Protein AF-A0A100WHR2-F1 (afdb_monomer)

Radius of gyration: 14.64 Å; C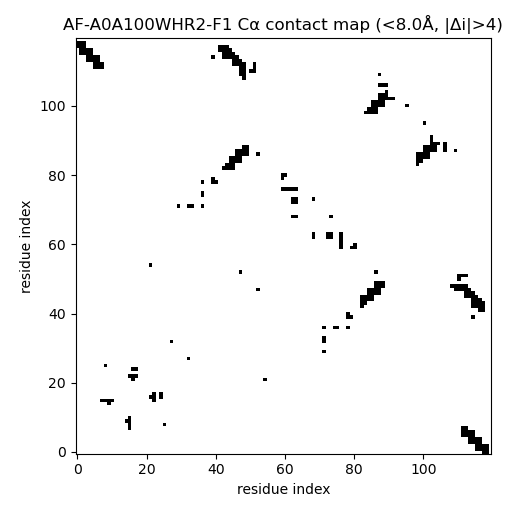α contacts (8 Å, |Δi|>4): 158; chains: 1; bounding box: 41×35×36 Å

Organism: Mycolicibacterium canariasense (NCBI:txid228230)

Mean predicted aligned error: 7.96 Å

Nearest PDB structures (foldseek):
  2o7p-assembly1_A  TM=3.297E-01  e=2.666E+00  Escherichia coli K-12
  3wgi-assembly1_A  TM=3.456E-01  e=7.530E+00  Thermoanaerobacter eth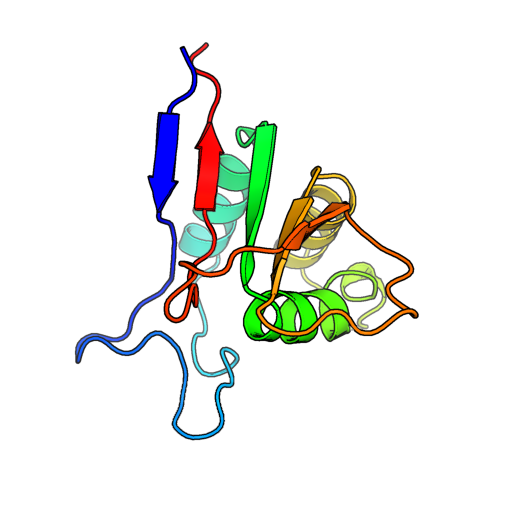anolicus JW 200
  6y2l-assembly1_LG  TM=1.886E-01  e=4.481E+00  Homo sapiens

Secondary structure (DSSP, 8-state):
--EEEEE----TTS-SS-TTS--TT----HHHHHHHHHHHHTEEEEEEEHHHHHHHHHHTTTGGGSTT--HHHHHHHHHHHHS-EEEEESS--TT--SSEEEE-TT-----SEEEEEPP-

Foldseek 3Di:
DWDKDWDADADPVGDRADPVRDNVPDDDDPVVLVVVLVVLLQFQEKEAEPSLCVNCVVDLCCLCVPPPRDPSSVSSSVSVVPHAYEYEYCDDDPDDPDHHYDYDPPPPDRHTMITTGDDD

Structure (mmCIF, N/CA/C/O backbone):
data_AF-A0A100WHR2-F1
#
_entry.id   AF-A0A100WHR2-F1
#
loop_
_atom_site.group_PDB
_atom_site.id
_atom_site.type_symbol
_atom_site.label_atom_id
_atom_site.label_alt_id
_atom_site.label_comp_id
_atom_site.label_asym_id
_atom_site.label_entity_id
_atom_site.label_seq_id
_atom_site.pdbx_PDB_ins_code
_atom_site.Cartn_x
_atom_site.Cartn_y
_atom_site.Cartn_z
_atom_site.occupancy
_atom_site.B_iso_or_equiv
_atom_site.auth_seq_id
_atom_site.auth_comp_id
_atom_site.auth_asym_id
_atom_site.auth_atom_id
_atom_site.pdbx_PDB_model_num
ATOM 1 N N . MET A 1 1 ? -22.976 7.185 -0.684 1.00 72.94 1 MET A N 1
ATOM 2 C CA . MET A 1 1 ? -22.583 6.341 0.470 1.00 72.94 1 MET A CA 1
ATOM 3 C C . MET A 1 1 ? -21.224 5.734 0.149 1.00 72.94 1 MET A C 1
ATOM 5 O O . MET A 1 1 ? -21.099 5.170 -0.929 1.00 72.94 1 MET A O 1
ATOM 9 N N . GLY A 1 2 ? -20.206 5.929 0.992 1.00 79.19 2 GLY A N 1
ATOM 10 C CA . GLY A 1 2 ? -18.851 5.413 0.728 1.00 79.19 2 GLY A CA 1
ATOM 11 C C . GLY A 1 2 ? -18.749 3.904 0.967 1.00 79.19 2 GLY A C 1
ATOM 12 O O . GLY A 1 2 ? -19.478 3.373 1.806 1.00 79.19 2 GLY A O 1
ATOM 13 N N . LYS A 1 3 ? -17.861 3.218 0.239 1.00 85.81 3 LYS A N 1
ATOM 14 C CA . LYS A 1 3 ? -17.575 1.787 0.431 1.00 85.81 3 LYS A CA 1
ATOM 15 C C . LYS A 1 3 ? -16.264 1.628 1.187 1.00 85.81 3 LYS A C 1
ATOM 17 O O . LYS A 1 3 ? -15.268 2.205 0.774 1.00 85.81 3 LYS A O 1
ATOM 22 N N . LEU A 1 4 ? -16.257 0.840 2.261 1.00 88.25 4 LEU A N 1
ATOM 23 C CA . LEU A 1 4 ? -15.021 0.439 2.933 1.00 88.25 4 LEU A CA 1
ATOM 24 C C . LEU A 1 4 ? -14.485 -0.829 2.264 1.00 88.25 4 LEU A C 1
ATOM 26 O O . LEU A 1 4 ? -15.133 -1.872 2.310 1.00 88.25 4 LEU A O 1
ATOM 30 N N . ILE A 1 5 ? -13.318 -0.721 1.640 1.00 88.94 5 ILE A N 1
ATOM 31 C CA . ILE A 1 5 ? -12.648 -1.800 0.920 1.00 88.94 5 ILE A CA 1
ATOM 32 C C . ILE A 1 5 ? -11.396 -2.205 1.692 1.00 88.94 5 ILE A C 1
ATOM 34 O O . ILE A 1 5 ? -10.627 -1.363 2.155 1.00 88.94 5 ILE A O 1
ATOM 38 N N . TYR A 1 6 ? -11.199 -3.512 1.814 1.00 86.12 6 TYR A N 1
ATOM 39 C CA . TYR A 1 6 ? -10.000 -4.110 2.380 1.00 86.12 6 TYR A CA 1
ATOM 40 C C . TYR A 1 6 ? -9.099 -4.539 1.229 1.00 86.12 6 TYR A C 1
ATOM 42 O O . TYR A 1 6 ? -9.542 -5.291 0.363 1.00 86.12 6 TYR A O 1
ATOM 50 N N . GLY A 1 7 ? -7.861 -4.051 1.220 1.00 85.00 7 GLY A N 1
ATOM 51 C CA . GLY A 1 7 ? -6.899 -4.344 0.166 1.00 85.00 7 GLY A CA 1
ATOM 52 C C . GLY A 1 7 ? -5.530 -4.686 0.738 1.00 85.00 7 GLY A C 1
ATOM 53 O O . GLY A 1 7 ? -5.000 -3.934 1.557 1.00 85.00 7 GLY A O 1
ATOM 54 N N . PHE A 1 8 ? -4.983 -5.834 0.342 1.00 85.25 8 PHE A N 1
ATOM 55 C CA . PHE A 1 8 ? -3.652 -6.293 0.734 1.00 85.25 8 PHE A CA 1
ATOM 56 C C . PHE A 1 8 ? -3.159 -7.385 -0.220 1.00 85.25 8 PHE A C 1
ATOM 58 O O . PHE A 1 8 ? -3.956 -8.168 -0.736 1.00 85.25 8 PHE A O 1
ATOM 65 N N . ASN A 1 9 ? -1.841 -7.448 -0.413 1.00 85.44 9 ASN A N 1
ATOM 66 C CA . ASN A 1 9 ? -1.189 -8.618 -0.992 1.00 85.44 9 ASN A CA 1
ATOM 67 C C . ASN A 1 9 ? -1.095 -9.712 0.080 1.00 85.44 9 ASN A C 1
ATOM 69 O O . ASN A 1 9 ? -0.906 -9.417 1.262 1.00 85.44 9 ASN A O 1
ATOM 73 N N . VAL A 1 10 ? -1.262 -10.966 -0.330 1.00 88.81 10 VAL A N 1
ATOM 74 C CA . VAL A 1 10 ? -1.263 -12.124 0.566 1.00 88.81 10 VAL A CA 1
ATOM 75 C C . VAL A 1 10 ? -0.532 -13.280 -0.103 1.00 88.81 10 VAL A C 1
ATOM 77 O O . VAL A 1 10 ? -0.668 -13.492 -1.308 1.00 88.81 10 VAL A O 1
ATOM 80 N N . SER A 1 11 ? 0.262 -14.011 0.670 1.00 88.75 11 SER A N 1
ATOM 81 C CA . SER A 1 11 ? 0.894 -15.243 0.215 1.00 88.75 11 SER A CA 1
ATOM 82 C C . SER A 1 11 ? -0.143 -16.362 0.048 1.00 88.75 11 SER A C 1
ATOM 84 O O . SER A 1 11 ? -1.256 -16.295 0.574 1.00 88.75 11 SER A O 1
ATOM 86 N N . VAL A 1 12 ? 0.220 -17.427 -0.671 1.00 92.06 12 VAL A N 1
ATOM 87 C CA . VAL A 1 12 ? -0.676 -18.576 -0.917 1.00 92.06 12 VAL A CA 1
ATOM 88 C C . VAL A 1 12 ? -1.086 -19.280 0.384 1.00 92.06 12 VAL A C 1
ATOM 90 O O . VAL A 1 12 ? -2.201 -19.782 0.495 1.00 92.06 12 VAL A O 1
ATOM 93 N N . ASP A 1 13 ? -0.207 -19.282 1.382 1.00 92.19 13 ASP A N 1
ATOM 94 C CA . ASP A 1 13 ? -0.430 -19.821 2.725 1.00 92.19 13 ASP A CA 1
ATOM 95 C C . ASP A 1 13 ? -1.065 -18.812 3.706 1.00 92.19 13 ASP A C 1
ATOM 97 O O . ASP A 1 13 ? -1.280 -19.139 4.873 1.00 92.19 13 ASP A O 1
ATOM 101 N N . GLY A 1 14 ? -1.449 -17.617 3.236 1.00 90.00 14 GLY A N 1
ATOM 102 C CA . GLY A 1 14 ? -2.329 -16.696 3.965 1.00 90.00 14 GLY A CA 1
ATOM 103 C C . GLY A 1 14 ? -1.636 -15.614 4.800 1.00 90.00 14 GLY A C 1
ATOM 104 O O . GLY A 1 14 ? -2.281 -14.999 5.653 1.00 90.00 14 GLY A O 1
ATOM 105 N N . TYR A 1 15 ? -0.350 -15.351 4.573 1.00 88.88 15 TYR A N 1
ATOM 106 C CA . TYR A 1 15 ? 0.423 -14.342 5.297 1.00 88.88 15 TYR A CA 1
ATOM 107 C C . TYR A 1 15 ? 0.497 -13.014 4.534 1.00 88.88 15 TYR A C 1
ATOM 109 O O . TYR A 1 15 ? 0.614 -12.968 3.314 1.00 88.88 15 TYR A O 1
ATOM 117 N N . ILE A 1 16 ? 0.431 -11.909 5.281 1.00 86.81 16 ILE A N 1
ATOM 118 C CA . ILE A 1 16 ? 0.511 -10.528 4.757 1.00 86.81 16 ILE A CA 1
ATOM 119 C C . ILE A 1 16 ? 1.809 -9.812 5.162 1.00 86.81 16 ILE A C 1
ATOM 121 O O . ILE A 1 16 ? 2.012 -8.650 4.827 1.00 86.81 16 ILE A O 1
ATOM 125 N N . ALA A 1 17 ? 2.652 -10.480 5.947 1.00 88.25 17 ALA A N 1
ATOM 126 C CA . ALA A 1 17 ? 3.946 -10.006 6.411 1.00 88.25 17 ALA A CA 1
ATOM 127 C C . ALA A 1 17 ? 4.806 -11.216 6.798 1.00 88.25 17 ALA A C 1
ATOM 129 O O . ALA A 1 17 ? 4.255 -12.256 7.174 1.00 88.25 17 ALA A O 1
ATOM 130 N N . ASP A 1 18 ? 6.126 -11.062 6.753 1.00 87.75 18 ASP A N 1
ATOM 131 C CA . ASP A 1 18 ? 7.052 -12.085 7.239 1.00 87.75 18 ASP A CA 1
ATOM 132 C C . ASP A 1 18 ? 7.055 -12.183 8.785 1.00 87.75 18 ASP A C 1
ATOM 134 O O . ASP A 1 18 ? 6.324 -11.479 9.497 1.00 87.75 18 ASP A O 1
ATOM 138 N N . ALA A 1 19 ? 7.894 -13.068 9.333 1.00 89.31 19 ALA A N 1
ATOM 139 C CA . ALA A 1 19 ? 8.011 -13.274 10.779 1.00 89.31 19 ALA A CA 1
ATOM 140 C C . ALA A 1 19 ? 8.539 -12.037 11.539 1.00 89.31 19 ALA A C 1
ATOM 142 O O . ALA A 1 19 ? 8.288 -11.894 12.739 1.00 89.31 19 ALA A O 1
ATOM 143 N N . GLN A 1 20 ? 9.249 -11.142 10.853 1.00 88.06 20 GLN A N 1
ATOM 144 C CA . GLN A 1 20 ? 9.795 -9.890 11.370 1.00 88.06 20 GLN A CA 1
ATOM 145 C C . GLN A 1 20 ? 8.818 -8.715 11.180 1.00 88.06 20 GLN A C 1
ATOM 147 O O . GLN A 1 20 ? 8.975 -7.667 11.808 1.00 88.06 20 GLN A O 1
ATOM 152 N N . GLY A 1 21 ? 7.749 -8.914 10.406 1.00 83.88 21 GLY A N 1
ATOM 153 C CA . GLY A 1 21 ? 6.735 -7.920 10.090 1.00 83.88 21 GLY A CA 1
ATOM 154 C C . GLY A 1 21 ? 7.010 -7.115 8.820 1.00 83.88 21 GLY A C 1
ATOM 155 O O . GLY A 1 21 ? 6.314 -6.120 8.619 1.00 83.88 21 GLY A O 1
ATOM 156 N N . ASN A 1 22 ? 7.973 -7.515 7.987 1.00 85.00 22 ASN A N 1
ATOM 157 C CA . ASN A 1 22 ? 8.272 -6.859 6.717 1.00 85.00 22 ASN A CA 1
ATOM 158 C C . ASN A 1 22 ? 7.294 -7.280 5.614 1.00 85.00 22 ASN A C 1
ATOM 160 O O . ASN A 1 22 ? 6.605 -8.302 5.697 1.00 85.00 22 ASN A O 1
ATOM 164 N N . ILE A 1 23 ? 7.243 -6.453 4.574 1.00 85.12 23 ILE A N 1
ATOM 165 C CA . ILE A 1 23 ? 6.361 -6.593 3.407 1.00 85.12 23 ILE A CA 1
ATOM 166 C C . ILE A 1 23 ? 7.137 -6.567 2.079 1.00 85.12 23 ILE A C 1
ATOM 168 O O . ILE A 1 23 ? 6.532 -6.568 1.016 1.00 85.12 23 ILE A O 1
ATOM 172 N N . ASP A 1 24 ? 8.468 -6.535 2.142 1.00 82.50 24 ASP A N 1
ATOM 173 C CA . ASP A 1 24 ? 9.395 -6.499 1.002 1.00 82.50 24 ASP A CA 1
ATOM 174 C C . ASP A 1 24 ? 9.583 -7.864 0.320 1.00 82.50 24 ASP A C 1
ATOM 176 O O . ASP A 1 24 ? 10.181 -7.953 -0.745 1.00 82.50 24 ASP A O 1
ATOM 180 N N . TRP A 1 25 ? 9.029 -8.928 0.898 1.00 80.81 25 TRP A N 1
ATOM 181 C CA . TRP A 1 25 ? 9.026 -10.273 0.322 1.00 80.81 25 TRP A CA 1
ATOM 182 C C . TRP A 1 25 ? 8.098 -10.415 -0.893 1.00 80.81 25 TRP A C 1
ATOM 184 O O . TRP A 1 25 ? 8.208 -11.395 -1.630 1.00 80.81 25 TRP A O 1
ATOM 194 N N . SER A 1 26 ? 7.154 -9.487 -1.091 1.00 75.56 26 SER A N 1
ATOM 195 C CA . SER A 1 26 ? 6.288 -9.494 -2.268 1.00 75.56 26 SER A CA 1
ATOM 196 C C . SER A 1 26 ? 6.914 -8.668 -3.387 1.00 75.56 26 SER A C 1
ATOM 198 O O . SER A 1 26 ? 7.095 -7.463 -3.224 1.00 75.56 26 SER A O 1
ATOM 200 N N . GLU A 1 27 ? 7.158 -9.296 -4.535 1.00 78.94 27 GLU A N 1
ATOM 201 C CA . GLU A 1 27 ? 7.587 -8.626 -5.765 1.00 78.94 27 GLU A CA 1
ATOM 202 C C . GLU A 1 27 ? 6.429 -8.670 -6.782 1.00 78.94 27 GLU A C 1
ATOM 204 O O . GLU A 1 27 ? 6.327 -9.598 -7.589 1.00 78.94 27 GLU A O 1
ATOM 209 N N . PRO A 1 28 ? 5.451 -7.750 -6.677 1.00 79.50 28 PRO A N 1
ATOM 210 C CA . PRO A 1 28 ? 4.312 -7.726 -7.587 1.00 79.50 28 PRO A CA 1
ATOM 211 C C . PRO A 1 28 ? 4.765 -7.369 -9.008 1.00 79.50 28 PRO A C 1
ATOM 213 O O . PRO A 1 28 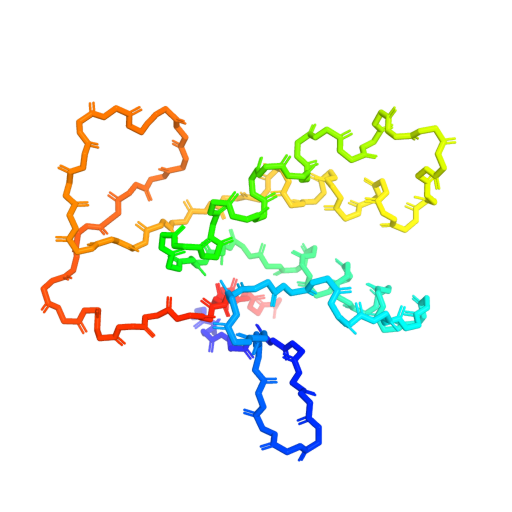? 5.604 -6.491 -9.207 1.00 79.50 28 PRO A O 1
ATOM 216 N N . SER A 1 29 ? 4.154 -8.021 -9.999 1.00 89.50 29 SER A N 1
ATOM 217 C CA . SER A 1 29 ? 4.351 -7.673 -11.406 1.00 89.50 29 SER A CA 1
ATOM 218 C C . SER A 1 29 ? 3.935 -6.226 -11.688 1.00 89.50 29 SER A C 1
ATOM 220 O O . SER A 1 29 ? 3.086 -5.663 -10.991 1.00 89.50 29 SER A O 1
ATOM 222 N N . ASP A 1 30 ? 4.473 -5.647 -12.761 1.00 93.19 30 ASP A N 1
ATOM 223 C CA . ASP A 1 30 ? 4.116 -4.297 -13.217 1.00 93.19 30 ASP A CA 1
ATOM 224 C C . ASP A 1 30 ? 2.602 -4.124 -13.419 1.00 93.19 30 ASP A C 1
ATOM 226 O O . ASP A 1 30 ? 2.036 -3.095 -13.056 1.00 93.19 30 ASP A O 1
ATOM 230 N N . GLU A 1 31 ? 1.923 -5.155 -13.934 1.00 93.75 31 GLU A N 1
ATOM 231 C CA . GLU A 1 31 ? 0.465 -5.166 -14.113 1.00 93.75 31 GLU A CA 1
ATOM 232 C C . GLU A 1 31 ? -0.277 -5.063 -12.772 1.00 93.75 31 GLU A C 1
ATOM 234 O O . GLU A 1 31 ? -1.208 -4.267 -12.625 1.00 93.75 31 GLU A O 1
ATOM 239 N N . LEU A 1 32 ? 0.155 -5.834 -11.769 1.00 90.12 32 LEU A N 1
ATOM 240 C CA . LEU A 1 32 ? -0.450 -5.798 -10.441 1.00 90.12 32 LEU A CA 1
ATOM 241 C C . LEU A 1 32 ? -0.174 -4.462 -9.737 1.00 90.12 32 LEU A C 1
ATOM 243 O O . LEU A 1 32 ? -1.059 -3.926 -9.067 1.00 90.12 32 LEU A O 1
ATOM 247 N N . HIS A 1 33 ? 1.024 -3.901 -9.906 1.00 90.75 33 HIS A N 1
ATOM 248 C CA . HIS A 1 33 ? 1.341 -2.557 -9.426 1.00 90.75 33 HIS A CA 1
ATOM 249 C C . HIS A 1 33 ? 0.433 -1.504 -10.066 1.00 90.75 33 HIS A C 1
ATOM 251 O O . HIS A 1 33 ? -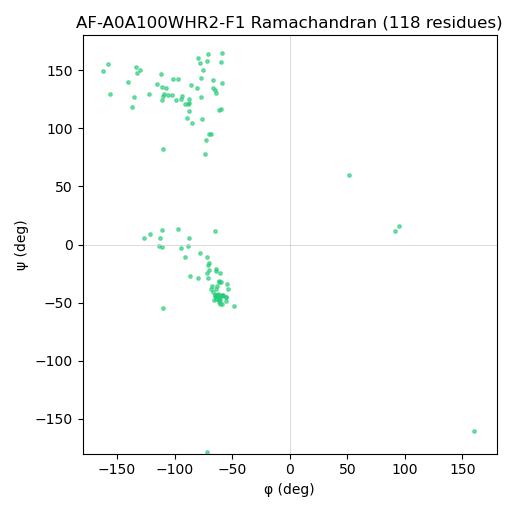0.156 -0.695 -9.352 1.00 90.75 33 HIS A O 1
ATOM 257 N N . GLN A 1 34 ? 0.262 -1.546 -11.389 1.00 94.19 34 GLN A N 1
ATOM 258 C CA . GLN A 1 34 ? -0.606 -0.614 -12.105 1.00 94.19 34 GLN A CA 1
ATOM 259 C C . GLN A 1 34 ? -2.052 -0.686 -11.593 1.00 94.19 34 GLN A C 1
ATOM 261 O O . GLN A 1 34 ? -2.651 0.350 -11.305 1.00 94.19 34 GLN A O 1
ATOM 266 N N . TYR A 1 35 ? -2.582 -1.895 -11.375 1.00 92.38 35 TYR A N 1
ATOM 267 C CA . TYR A 1 35 ? -3.900 -2.080 -10.762 1.00 92.38 35 TYR A CA 1
ATOM 268 C C . TYR A 1 35 ? -4.011 -1.381 -9.396 1.00 92.38 35 TYR A C 1
ATOM 270 O O . TYR A 1 35 ? -4.998 -0.690 -9.127 1.00 92.38 35 TYR A O 1
ATOM 278 N N . TRP A 1 36 ? -3.001 -1.522 -8.532 1.00 91.69 36 TRP A N 1
ATOM 279 C CA . TRP A 1 36 ? -2.989 -0.858 -7.226 1.00 91.69 36 TRP A CA 1
ATOM 280 C C . TRP A 1 36 ? -2.868 0.664 -7.330 1.00 91.69 36 TRP A C 1
ATOM 282 O O . TRP A 1 36 ? -3.510 1.361 -6.541 1.00 91.69 36 TRP A O 1
ATOM 292 N N . ASN A 1 37 ? -2.110 1.191 -8.295 1.00 94.00 37 ASN A N 1
ATOM 293 C CA . ASN A 1 37 ? -2.035 2.631 -8.554 1.00 94.00 37 ASN A CA 1
ATOM 294 C C . ASN A 1 37 ? -3.407 3.184 -8.953 1.00 94.00 37 ASN A C 1
ATOM 296 O O . ASN A 1 37 ? -3.859 4.182 -8.388 1.00 94.00 37 ASN A O 1
ATOM 300 N N . ASP A 1 38 ? -4.095 2.513 -9.876 1.00 94.62 38 ASP A N 1
ATOM 301 C CA . ASP A 1 38 ? -5.423 2.919 -10.340 1.00 94.62 38 ASP A CA 1
ATOM 302 C C . ASP A 1 38 ? -6.455 2.839 -9.210 1.00 94.62 38 ASP A C 1
ATOM 304 O O . ASP A 1 38 ? -7.204 3.790 -8.970 1.00 94.62 38 ASP A O 1
ATOM 308 N N . PHE A 1 39 ? -6.422 1.759 -8.426 1.00 92.75 39 PHE A N 1
ATOM 309 C CA . PHE A 1 39 ? -7.257 1.606 -7.238 1.00 92.75 39 PHE A CA 1
ATOM 310 C C . PHE A 1 39 ? -6.999 2.709 -6.195 1.00 92.75 39 PHE A C 1
ATOM 312 O O . PHE A 1 39 ? -7.933 3.294 -5.633 1.00 92.75 39 PHE A O 1
ATOM 319 N N . ALA A 1 40 ? -5.729 3.024 -5.930 1.00 91.88 40 ALA A N 1
ATOM 320 C CA . ALA A 1 40 ? -5.349 4.079 -5.001 1.00 91.88 40 ALA A CA 1
ATOM 321 C C . ALA A 1 40 ? -5.827 5.451 -5.499 1.00 91.88 40 ALA A C 1
ATOM 323 O O . ALA A 1 40 ? -6.330 6.248 -4.712 1.00 91.88 40 ALA A O 1
ATOM 324 N N . ARG A 1 41 ? -5.764 5.719 -6.805 1.00 92.12 41 ARG A N 1
ATOM 325 C CA . ARG A 1 41 ? -6.217 6.987 -7.396 1.00 92.12 41 ARG A CA 1
ATOM 326 C C . ARG A 1 41 ? -7.714 7.247 -7.187 1.00 92.12 41 ARG A C 1
ATOM 328 O O . ARG A 1 41 ? -8.119 8.398 -7.045 1.00 92.12 41 ARG A O 1
ATOM 335 N N . GLU A 1 42 ? -8.528 6.196 -7.124 1.00 91.12 42 GLU A N 1
ATOM 336 C CA . GLU A 1 42 ? -9.972 6.285 -6.853 1.00 91.12 42 GLU A CA 1
ATOM 337 C C . GLU A 1 42 ? -10.324 6.247 -5.351 1.00 91.12 42 GLU A C 1
ATOM 339 O O . GLU A 1 42 ? -11.493 6.358 -4.959 1.00 91.12 42 GLU A O 1
ATOM 344 N N . THR A 1 43 ? -9.319 6.121 -4.481 1.00 89.62 43 THR A N 1
ATOM 345 C CA . THR A 1 43 ? -9.500 6.056 -3.030 1.00 89.62 43 THR A CA 1
ATOM 346 C C . THR A 1 43 ? -9.513 7.453 -2.413 1.00 89.62 43 THR A C 1
ATOM 348 O O . THR A 1 43 ? -8.545 8.206 -2.488 1.00 89.62 43 THR A O 1
ATOM 351 N N . ALA A 1 44 ? -10.604 7.791 -1.723 1.00 89.75 44 ALA A N 1
ATOM 352 C CA . ALA A 1 44 ? -10.768 9.102 -1.094 1.00 89.75 44 ALA A CA 1
ATOM 353 C C . ALA A 1 44 ? -10.022 9.225 0.247 1.00 89.75 44 ALA A C 1
ATOM 355 O O . ALA A 1 44 ? -9.651 10.324 0.664 1.00 89.75 44 ALA A O 1
ATOM 356 N N . LEU A 1 45 ? -9.846 8.107 0.957 1.00 89.88 45 LEU A N 1
ATOM 357 C CA . LEU A 1 45 ? -9.235 8.063 2.283 1.00 89.88 45 LEU A CA 1
ATOM 358 C C . LEU A 1 45 ? -8.664 6.672 2.560 1.00 89.88 45 LEU A C 1
ATOM 360 O O . LEU A 1 45 ? -9.388 5.682 2.451 1.00 89.88 45 LEU A O 1
ATOM 364 N N . SER A 1 46 ? -7.401 6.615 2.985 1.00 89.69 46 SER A N 1
ATOM 365 C CA . SER A 1 46 ? -6.774 5.378 3.459 1.00 89.69 46 SER A CA 1
ATOM 366 C C . SER A 1 46 ? -6.711 5.306 4.983 1.00 89.69 46 SER A C 1
ATOM 368 O O . SER A 1 46 ? -6.411 6.287 5.661 1.00 89.69 46 SER A O 1
ATOM 370 N N . PHE A 1 47 ? -6.918 4.119 5.535 1.00 89.31 47 PHE A N 1
ATOM 371 C CA . PHE A 1 47 ? -6.718 3.820 6.942 1.00 89.31 47 PHE A CA 1
ATOM 372 C C . PHE A 1 47 ? -5.604 2.804 7.104 1.00 89.31 47 PHE A C 1
ATOM 374 O O . PHE A 1 47 ? -5.559 1.801 6.394 1.00 89.31 47 PHE A O 1
ATOM 381 N N . TYR A 1 48 ? -4.758 3.041 8.095 1.00 87.06 48 TYR A N 1
ATOM 382 C CA . TYR A 1 48 ? -3.642 2.172 8.427 1.00 87.06 48 TYR A CA 1
ATOM 383 C C . TYR A 1 48 ? -3.649 1.855 9.917 1.00 87.06 48 TYR A C 1
ATOM 385 O O . TYR A 1 48 ? -4.043 2.680 10.744 1.00 87.06 48 TYR A O 1
ATOM 393 N N . GLY A 1 49 ? -3.150 0.679 10.287 1.00 86.44 49 GLY A N 1
ATOM 394 C CA . GLY A 1 49 ? -2.604 0.503 11.629 1.00 86.44 49 GLY A CA 1
ATOM 395 C C . GLY A 1 49 ? -1.213 1.114 11.739 1.00 86.44 49 GLY A C 1
ATOM 396 O O . GLY A 1 49 ? -0.500 1.219 10.742 1.00 86.44 49 GLY A O 1
ATOM 397 N N . ARG A 1 50 ? -0.802 1.461 12.964 1.00 87.38 50 ARG A N 1
ATOM 398 C CA . ARG A 1 50 ? 0.491 2.113 13.233 1.00 87.38 50 ARG A CA 1
ATOM 399 C C . ARG A 1 50 ? 1.688 1.432 12.559 1.00 87.38 50 ARG A C 1
ATOM 401 O O . ARG A 1 50 ? 2.402 2.090 11.822 1.00 87.38 50 ARG A O 1
ATOM 408 N N . ARG A 1 51 ? 1.871 0.121 12.757 1.00 85.88 51 ARG A N 1
ATOM 409 C CA . ARG A 1 51 ? 3.048 -0.604 12.237 1.00 85.88 51 ARG A CA 1
ATOM 410 C C . ARG A 1 51 ? 3.151 -0.568 10.712 1.00 85.88 51 ARG A C 1
ATOM 412 O O . ARG A 1 51 ? 4.224 -0.323 10.184 1.00 85.88 51 ARG A O 1
ATOM 419 N N . LEU A 1 52 ? 2.035 -0.795 10.017 1.00 87.00 52 LEU A N 1
ATOM 420 C CA . LEU A 1 52 ? 2.011 -0.749 8.555 1.00 87.00 52 LEU A CA 1
ATOM 421 C C . LEU A 1 52 ? 2.260 0.675 8.051 1.00 87.00 52 LEU A C 1
ATOM 423 O O . LEU A 1 52 ? 3.000 0.865 7.094 1.00 87.00 52 LEU A O 1
ATOM 427 N N . TYR A 1 53 ? 1.671 1.673 8.717 1.00 89.62 53 TYR A N 1
ATOM 428 C CA . TYR A 1 53 ? 1.932 3.068 8.388 1.00 89.62 53 TYR A CA 1
ATOM 429 C C . TYR A 1 53 ? 3.421 3.409 8.506 1.00 89.62 53 TYR A C 1
ATOM 431 O O . TYR A 1 53 ? 3.949 4.051 7.608 1.00 89.62 53 TYR A O 1
ATOM 439 N N . ASP A 1 54 ? 4.095 2.945 9.561 1.00 88.88 54 ASP A N 1
ATOM 440 C CA . ASP A 1 54 ? 5.520 3.211 9.788 1.00 88.88 54 ASP A CA 1
ATOM 441 C C . ASP A 1 54 ? 6.382 2.676 8.652 1.00 88.88 54 ASP A C 1
ATOM 443 O O . ASP A 1 54 ? 7.132 3.446 8.054 1.00 88.88 54 ASP A O 1
ATOM 447 N N . LEU A 1 55 ? 6.188 1.403 8.297 1.00 88.50 55 LEU A N 1
ATOM 448 C CA . LEU A 1 55 ? 6.877 0.754 7.179 1.00 88.50 55 LEU A CA 1
ATOM 449 C C . LEU A 1 55 ? 6.671 1.518 5.866 1.00 88.50 55 LEU A C 1
ATOM 451 O O . LEU A 1 55 ? 7.631 1.852 5.181 1.00 88.50 55 LEU A O 1
ATOM 455 N N . MET A 1 56 ? 5.422 1.862 5.548 1.00 89.88 56 MET A N 1
ATOM 456 C CA . MET A 1 56 ? 5.087 2.602 4.329 1.00 89.88 56 MET A CA 1
ATOM 457 C C . MET A 1 56 ? 5.692 4.016 4.338 1.00 89.88 56 MET A C 1
ATOM 459 O O . MET A 1 56 ? 6.248 4.470 3.341 1.00 89.88 56 MET A O 1
ATOM 463 N N . SER A 1 57 ? 5.608 4.719 5.470 1.00 90.88 57 SER A N 1
ATOM 464 C CA . SER A 1 57 ? 6.101 6.092 5.623 1.00 90.88 57 SER A CA 1
ATOM 465 C C . SER A 1 57 ? 7.623 6.206 5.616 1.00 90.88 57 SER A C 1
ATOM 467 O O . SER A 1 57 ? 8.135 7.276 5.307 1.00 90.88 57 SER A O 1
ATOM 469 N N . ALA A 1 58 ? 8.337 5.123 5.926 1.00 90.38 58 ALA A N 1
ATOM 470 C CA . ALA A 1 58 ? 9.791 5.083 5.851 1.00 90.38 58 ALA A CA 1
ATOM 471 C C . ALA A 1 58 ? 10.308 5.067 4.402 1.00 90.38 58 ALA A C 1
ATOM 473 O O . ALA A 1 58 ? 11.436 5.485 4.168 1.00 90.38 58 ALA A O 1
ATOM 474 N N . TYR A 1 59 ? 9.495 4.605 3.444 1.00 89.94 59 TYR A N 1
ATOM 475 C CA . TYR A 1 59 ? 9.905 4.427 2.049 1.00 89.94 59 TYR A CA 1
ATOM 476 C C . TYR A 1 59 ? 9.242 5.424 1.086 1.00 89.94 59 TYR A C 1
ATOM 478 O O . TYR A 1 59 ? 9.927 6.149 0.366 1.00 89.94 59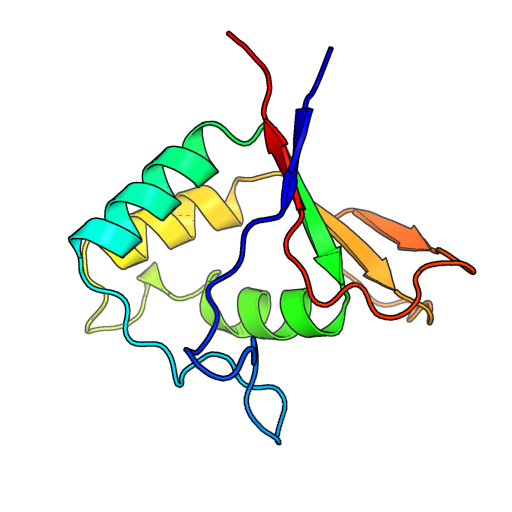 TYR A O 1
ATOM 486 N N . TRP A 1 60 ? 7.907 5.502 1.074 1.00 92.75 60 TRP A N 1
ATO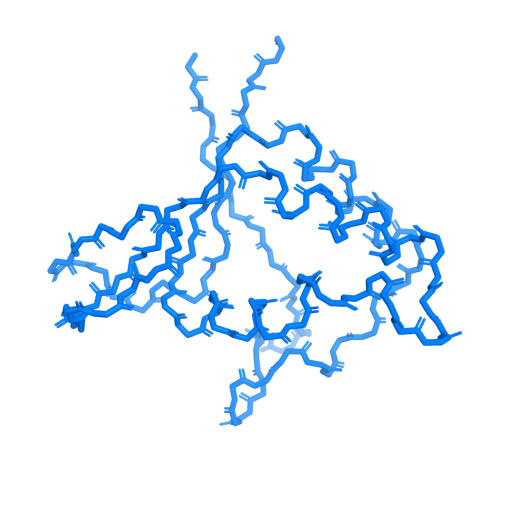M 487 C CA . TRP A 1 60 ? 7.166 6.199 0.012 1.00 92.75 60 TRP A CA 1
ATOM 488 C C . TRP A 1 60 ? 7.418 7.707 -0.113 1.00 92.75 60 TRP A C 1
ATOM 490 O O . TRP A 1 60 ? 7.458 8.183 -1.247 1.00 92.75 60 TRP A O 1
A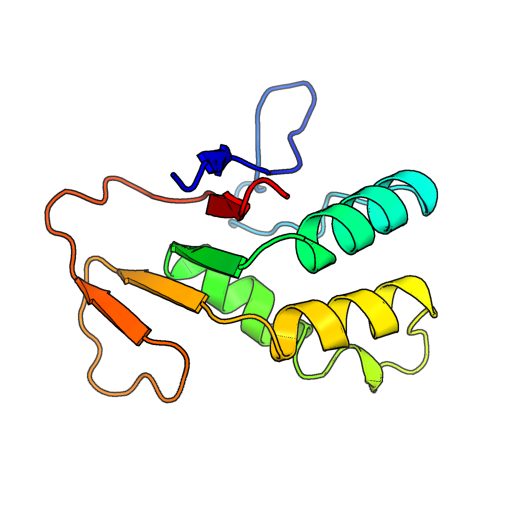TOM 500 N N . PRO A 1 61 ? 7.638 8.479 0.971 1.00 92.81 61 PRO A N 1
ATOM 501 C CA . PRO A 1 61 ? 7.992 9.895 0.852 1.00 92.81 61 PRO A CA 1
ATOM 502 C C . PRO A 1 61 ? 9.291 10.155 0.087 1.00 92.81 61 PRO A C 1
ATOM 504 O O . PRO A 1 61 ? 9.456 11.240 -0.468 1.00 92.81 61 PRO A O 1
ATOM 507 N N . THR A 1 62 ? 10.197 9.175 0.058 1.00 93.44 62 THR A N 1
ATOM 508 C CA . THR A 1 62 ? 11.506 9.295 -0.592 1.00 93.44 62 THR A CA 1
ATOM 509 C C . THR A 1 62 ? 11.682 8.400 -1.814 1.00 93.44 62 THR A C 1
ATOM 511 O O . THR A 1 62 ? 12.718 8.447 -2.472 1.00 93.44 62 THR A O 1
ATOM 514 N N . ALA A 1 63 ? 10.675 7.590 -2.149 1.00 91.00 63 ALA A N 1
ATOM 515 C CA . ALA A 1 63 ? 10.761 6.595 -3.215 1.00 91.00 63 ALA A CA 1
ATOM 516 C C . ALA A 1 63 ? 11.061 7.213 -4.591 1.00 91.00 63 ALA A C 1
ATOM 518 O O . ALA A 1 63 ? 11.770 6.612 -5.388 1.00 91.00 63 ALA A O 1
ATOM 519 N N . GLU A 1 64 ? 10.596 8.437 -4.862 1.00 90.75 64 GLU A N 1
ATOM 520 C CA . GLU A 1 64 ? 10.889 9.131 -6.125 1.00 90.75 64 GLU A CA 1
ATOM 521 C C . GLU A 1 64 ? 12.352 9.584 -6.274 1.00 90.75 64 GLU A C 1
ATOM 523 O O . GLU A 1 64 ? 12.769 9.923 -7.378 1.00 90.75 64 GLU A O 1
ATOM 528 N N . GLN A 1 65 ? 13.122 9.616 -5.181 1.00 92.19 65 GLN A N 1
ATOM 529 C CA . GLN A 1 65 ? 14.541 9.984 -5.204 1.00 92.19 65 GLN A CA 1
ATOM 530 C C . GLN A 1 65 ? 15.462 8.762 -5.305 1.00 92.19 65 GLN A C 1
ATOM 532 O O . GLN A 1 65 ? 16.681 8.928 -5.386 1.00 92.19 65 GLN A O 1
ATOM 537 N N . ALA A 1 66 ? 14.911 7.543 -5.290 1.00 90.00 66 ALA A N 1
ATOM 538 C CA . ALA A 1 66 ? 15.707 6.340 -5.471 1.00 90.00 66 ALA A CA 1
ATOM 539 C C . ALA A 1 66 ? 16.283 6.297 -6.904 1.00 90.00 66 ALA A C 1
ATOM 541 O O . ALA A 1 66 ? 15.564 6.582 -7.866 1.00 90.00 66 ALA A O 1
ATOM 542 N N . PRO A 1 67 ? 17.578 5.966 -7.069 1.00 88.25 67 PRO A N 1
ATOM 543 C CA . PRO A 1 67 ? 18.261 6.023 -8.366 1.00 88.25 67 PRO A CA 1
ATOM 544 C C . PRO A 1 67 ? 17.688 5.049 -9.409 1.00 88.25 67 PRO A C 1
ATOM 546 O O . PRO A 1 67 ? 17.881 5.243 -10.605 1.00 88.25 67 PRO A O 1
ATOM 549 N N . ASP A 1 68 ? 16.987 4.018 -8.954 1.00 90.12 68 ASP A N 1
ATOM 550 C CA . ASP A 1 68 ? 16.369 2.940 -9.720 1.00 90.12 68 ASP A CA 1
ATOM 551 C C . ASP A 1 68 ? 14.829 3.002 -9.711 1.00 90.12 68 ASP A C 1
ATOM 553 O O . ASP A 1 68 ? 14.165 2.055 -10.134 1.00 90.12 68 ASP A O 1
ATOM 557 N N . ALA A 1 69 ? 14.239 4.116 -9.260 1.00 90.38 69 ALA A N 1
ATOM 558 C CA . ALA A 1 69 ? 12.791 4.270 -9.188 1.00 90.38 69 ALA A CA 1
ATOM 559 C C . ALA A 1 69 ? 12.138 4.166 -10.576 1.00 90.38 69 ALA A C 1
ATOM 561 O O . ALA A 1 69 ? 12.323 5.019 -11.450 1.00 90.38 69 ALA A O 1
ATOM 562 N N . THR A 1 70 ? 11.316 3.135 -10.772 1.00 93.69 70 THR A N 1
ATOM 563 C CA . THR A 1 70 ? 10.537 2.978 -12.003 1.00 93.69 70 THR A CA 1
ATOM 564 C C . THR A 1 70 ? 9.398 4.007 -12.062 1.00 93.69 70 THR A C 1
ATOM 566 O O . THR A 1 70 ? 8.935 4.487 -11.021 1.00 93.69 70 THR A O 1
ATOM 569 N N . PRO A 1 71 ? 8.865 4.332 -13.256 1.00 94.88 71 PRO A N 1
ATOM 570 C CA . PRO A 1 71 ? 7.714 5.229 -13.373 1.00 94.88 71 PRO A CA 1
ATOM 571 C C . PRO A 1 71 ? 6.497 4.789 -12.542 1.00 94.88 71 PRO A C 1
ATOM 573 O O . PRO A 1 71 ? 5.794 5.643 -12.004 1.00 94.88 71 PRO A O 1
ATOM 576 N N . LEU A 1 72 ? 6.280 3.475 -12.391 1.00 93.25 72 LEU A N 1
ATOM 577 C CA . LEU A 1 72 ? 5.207 2.907 -11.565 1.00 93.25 72 LEU A CA 1
ATOM 578 C C . LEU A 1 72 ? 5.392 3.228 -10.076 1.00 93.25 72 LEU A C 1
ATOM 580 O O . LEU A 1 72 ? 4.438 3.648 -9.417 1.00 93.25 72 LEU A O 1
ATOM 584 N N . ILE A 1 73 ? 6.620 3.084 -9.568 1.00 93.50 73 ILE A N 1
ATOM 585 C CA . ILE A 1 73 ? 6.979 3.408 -8.180 1.00 93.50 73 ILE A CA 1
ATOM 586 C C . ILE A 1 73 ? 6.818 4.905 -7.916 1.00 93.50 73 ILE A C 1
ATOM 588 O O . ILE A 1 73 ? 6.223 5.294 -6.910 1.00 93.50 73 ILE A O 1
ATOM 592 N N . VAL A 1 74 ? 7.285 5.751 -8.837 1.00 95.69 74 VAL A N 1
ATOM 593 C CA . VAL A 1 74 ? 7.153 7.212 -8.725 1.00 95.69 74 VAL A CA 1
ATOM 594 C C . VAL A 1 7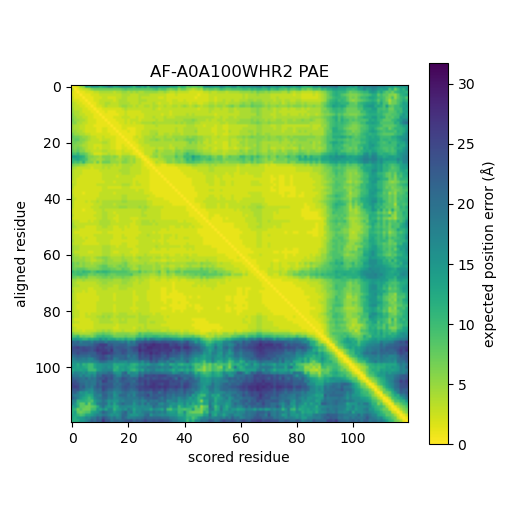4 ? 5.681 7.640 -8.721 1.00 95.69 74 VAL A C 1
ATOM 596 O O . VAL A 1 74 ? 5.291 8.497 -7.925 1.00 95.69 74 VAL A O 1
ATOM 599 N N . ASP A 1 75 ? 4.846 7.056 -9.584 1.00 95.38 75 ASP A N 1
ATOM 600 C CA . ASP A 1 75 ? 3.411 7.361 -9.627 1.00 95.38 75 ASP A CA 1
ATOM 601 C C . ASP A 1 75 ? 2.716 6.957 -8.320 1.00 95.38 75 ASP A C 1
ATOM 603 O O . ASP A 1 75 ? 2.021 7.781 -7.715 1.00 95.38 75 ASP A O 1
ATOM 607 N N . PHE A 1 76 ? 2.982 5.749 -7.807 1.00 93.50 76 PHE A N 1
ATOM 608 C CA . PHE A 1 76 ? 2.419 5.326 -6.526 1.00 93.50 76 PHE A CA 1
ATOM 609 C C . PHE A 1 76 ? 2.879 6.219 -5.374 1.00 93.50 76 PHE A C 1
ATOM 611 O O . PHE A 1 76 ? 2.052 6.623 -4.560 1.00 93.50 76 PHE A O 1
ATOM 618 N N . ALA A 1 77 ? 4.164 6.582 -5.314 1.00 94.81 77 ALA A N 1
ATOM 619 C CA . ALA A 1 77 ? 4.701 7.464 -4.280 1.00 94.81 77 ALA A CA 1
ATOM 620 C C . ALA A 1 77 ? 3.935 8.795 -4.221 1.00 94.81 77 ALA A C 1
ATOM 622 O O . ALA A 1 77 ? 3.522 9.240 -3.147 1.00 94.81 77 ALA A O 1
ATOM 623 N N . ARG A 1 78 ? 3.660 9.397 -5.383 1.00 95.00 78 ARG A N 1
ATOM 624 C CA . ARG A 1 78 ? 2.897 10.649 -5.490 1.00 95.00 78 ARG A CA 1
ATOM 625 C C . ARG A 1 78 ? 1.449 10.481 -5.045 1.00 95.00 78 ARG A C 1
ATOM 627 O O . ARG A 1 78 ? 0.971 11.284 -4.240 1.00 95.00 78 ARG A O 1
ATOM 634 N N . ILE A 1 79 ? 0.765 9.439 -5.529 1.00 94.69 79 ILE A N 1
ATOM 635 C CA . ILE A 1 79 ? -0.618 9.126 -5.135 1.00 94.69 79 ILE A CA 1
ATOM 636 C C . ILE A 1 79 ? -0.685 8.910 -3.624 1.00 94.69 79 ILE A C 1
ATOM 638 O O . ILE A 1 79 ? -1.489 9.538 -2.932 1.00 94.69 79 ILE A O 1
ATOM 642 N N . TRP A 1 80 ? 0.189 8.050 -3.100 1.00 93.94 80 TRP A N 1
ATOM 643 C CA . TRP A 1 80 ? 0.221 7.686 -1.697 1.00 93.94 80 TRP A CA 1
ATOM 644 C C . TRP A 1 80 ? 0.499 8.906 -0.830 1.00 93.94 80 TRP A C 1
ATOM 646 O O . TRP A 1 80 ? -0.266 9.149 0.097 1.00 93.94 80 TRP A O 1
ATOM 656 N N . CYS A 1 81 ? 1.516 9.719 -1.130 1.00 92.56 81 CYS A N 1
ATOM 657 C CA . CYS A 1 81 ? 1.839 10.927 -0.367 1.00 92.56 81 CYS A CA 1
ATOM 658 C C . CYS A 1 81 ? 0.677 11.931 -0.337 1.00 92.56 81 CYS A C 1
ATOM 660 O O . CYS A 1 81 ? 0.333 12.408 0.746 1.00 92.56 81 CYS A O 1
ATOM 662 N N . ALA A 1 82 ? 0.024 12.185 -1.476 1.00 92.06 82 ALA A N 1
ATOM 663 C CA . ALA A 1 82 ? -1.097 13.121 -1.580 1.00 92.06 82 ALA A CA 1
ATOM 664 C C . ALA A 1 82 ? -2.387 12.621 -0.902 1.00 92.06 82 ALA A C 1
ATOM 666 O O . ALA A 1 82 ? -3.199 13.424 -0.437 1.00 92.06 82 ALA A O 1
ATOM 667 N N . MET A 1 83 ? -2.591 11.302 -0.829 1.00 91.31 83 MET A N 1
ATOM 668 C CA . MET A 1 83 ? -3.822 10.720 -0.301 1.00 91.31 83 MET A CA 1
ATOM 669 C C . MET A 1 83 ? -4.016 11.038 1.192 1.00 91.31 83 MET A C 1
ATOM 671 O O . MET A 1 83 ? -3.096 10.814 1.991 1.00 91.31 83 MET A O 1
ATOM 675 N N . PRO A 1 84 ? -5.214 11.483 1.621 1.00 91.06 84 PRO A N 1
ATOM 676 C CA . PRO A 1 84 ? -5.554 11.589 3.034 1.00 91.06 84 PRO A CA 1
ATOM 677 C C . PRO A 1 84 ? -5.439 10.234 3.737 1.00 91.06 84 PRO A C 1
ATOM 679 O O . PRO A 1 84 ? -5.853 9.203 3.201 1.00 91.06 84 PRO A O 1
ATOM 682 N N . LYS A 1 85 ? -4.901 10.231 4.962 1.00 89.94 85 LYS A N 1
ATOM 683 C CA . LYS A 1 85 ? -4.724 9.004 5.751 1.00 89.94 85 LYS A CA 1
ATOM 684 C C . LYS A 1 85 ? -5.224 9.187 7.179 1.00 89.94 85 LYS A C 1
ATOM 686 O O . LYS A 1 85 ? -5.116 10.277 7.746 1.00 89.94 85 LYS A O 1
ATOM 691 N N . VAL A 1 86 ? -5.731 8.107 7.763 1.00 89.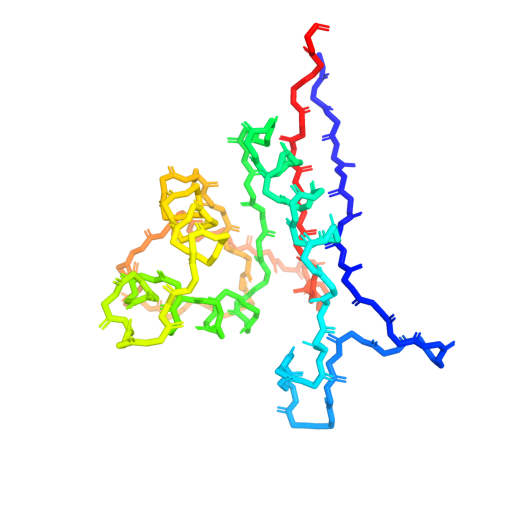44 86 VAL A N 1
ATOM 692 C CA . VAL A 1 86 ? -6.029 7.986 9.194 1.00 89.44 86 VAL A CA 1
ATOM 693 C C . VAL A 1 86 ? -5.253 6.802 9.753 1.00 89.44 86 VAL A C 1
ATOM 695 O O . VAL A 1 86 ? -5.310 5.701 9.210 1.00 89.44 86 VAL A O 1
ATOM 698 N N . VAL A 1 87 ? -4.530 7.018 10.848 1.00 87.06 87 VAL A N 1
ATOM 699 C CA . VAL A 1 87 ? -3.724 5.967 11.480 1.00 87.06 87 VAL A CA 1
ATOM 700 C C . VAL A 1 87 ? -4.345 5.584 12.813 1.00 87.06 87 VAL A C 1
ATOM 702 O O . VAL A 1 87 ? -4.527 6.432 13.687 1.00 87.06 87 VAL A O 1
ATOM 705 N N . PHE A 1 88 ? -4.648 4.300 12.980 1.00 85.19 88 PHE A N 1
ATOM 706 C CA . PHE A 1 88 ? -5.121 3.743 14.238 1.00 85.19 88 PHE A CA 1
ATOM 707 C C . PHE A 1 88 ? -3.956 3.190 15.056 1.00 85.19 88 PHE A C 1
ATOM 709 O O . PHE A 1 88 ? -3.173 2.357 14.589 1.00 85.19 88 PHE A O 1
ATOM 716 N N . SER A 1 89 ? -3.873 3.625 16.311 1.00 80.00 89 SER A N 1
ATOM 717 C CA . SER A 1 89 ? -2.902 3.126 17.286 1.00 80.00 89 SER A CA 1
ATOM 718 C C . SER A 1 89 ? -3.575 2.828 18.623 1.00 80.00 89 SER A C 1
ATOM 720 O O . SER A 1 89 ? -4.600 3.419 18.975 1.00 80.00 89 SER A O 1
ATOM 722 N N . ARG A 1 90 ? -2.981 1.890 19.369 1.00 73.81 90 ARG A N 1
ATOM 723 C CA . ARG A 1 90 ? -3.353 1.580 20.757 1.00 73.81 90 ARG A CA 1
ATOM 724 C C . ARG A 1 90 ? -2.626 2.472 21.767 1.00 73.81 90 ARG A C 1
ATOM 726 O O . ARG A 1 90 ? -3.169 2.704 22.840 1.00 73.81 90 ARG A O 1
ATOM 733 N N . SER A 1 91 ? -1.440 2.974 21.425 1.00 68.81 91 SER A N 1
ATOM 734 C CA . SER A 1 91 ? -0.686 3.949 22.215 1.00 68.81 91 SER A CA 1
ATOM 735 C C . SER A 1 91 ? -0.729 5.321 21.543 1.00 68.81 91 SER A C 1
ATOM 737 O O . SER A 1 91 ? -0.560 5.443 20.325 1.00 68.81 91 SER A O 1
ATOM 739 N N . LEU A 1 92 ? -0.977 6.355 22.344 1.00 58.31 92 LEU A N 1
ATOM 740 C CA . LEU A 1 92 ? -0.707 7.736 21.971 1.00 58.31 92 LEU A CA 1
ATOM 741 C C . LEU A 1 92 ? 0.749 8.029 22.300 1.00 58.31 92 LEU A C 1
ATOM 743 O O . LEU A 1 92 ? 1.074 8.233 23.466 1.00 58.31 92 LEU A O 1
ATOM 747 N N . GLU A 1 93 ? 1.611 8.088 21.298 1.00 56.66 93 GLU A N 1
ATOM 748 C CA . GLU A 1 93 ? 2.866 8.809 21.476 1.00 56.66 93 GLU A CA 1
ATOM 749 C C . GLU A 1 93 ? 2.685 10.234 20.962 1.00 56.66 93 GLU A C 1
ATOM 751 O O . GLU A 1 93 ? 2.237 10.461 19.837 1.00 56.66 93 GLU A O 1
ATOM 756 N N . SER A 1 94 ? 2.992 11.194 21.835 1.00 46.12 94 SER A N 1
ATOM 757 C CA . SER A 1 94 ? 2.728 12.636 21.718 1.00 46.12 94 SER A CA 1
ATOM 758 C C . SER A 1 94 ? 3.484 13.348 20.575 1.00 46.12 94 SER A C 1
ATOM 760 O O . SER A 1 94 ? 3.516 14.575 20.541 1.00 46.12 94 SER A O 1
ATOM 762 N N . GLY A 1 95 ? 4.111 12.619 19.649 1.00 48.62 95 GLY A N 1
ATOM 763 C CA . GLY A 1 95 ? 5.061 13.165 18.671 1.00 48.62 95 GLY A CA 1
ATOM 764 C C . GLY A 1 95 ? 4.708 12.946 17.200 1.00 48.62 95 GLY A C 1
ATOM 765 O O . GLY A 1 95 ? 5.550 13.195 16.344 1.00 48.62 95 GLY A O 1
ATOM 766 N N . ALA A 1 96 ? 3.511 12.453 16.868 1.00 46.09 96 ALA A N 1
ATOM 767 C CA . ALA A 1 96 ? 3.167 12.157 15.477 1.00 46.09 96 ALA A CA 1
ATOM 768 C C . ALA A 1 96 ? 2.932 13.441 14.654 1.00 46.09 96 ALA A C 1
ATOM 770 O O . ALA A 1 96 ? 1.810 13.931 14.549 1.00 46.09 96 ALA A O 1
ATOM 771 N N . VAL A 1 97 ? 3.992 13.964 14.037 1.00 45.25 97 VAL A N 1
ATOM 772 C CA . VAL A 1 97 ? 3.896 14.895 12.906 1.00 45.25 97 VAL A CA 1
ATOM 773 C C . VAL A 1 97 ? 3.531 14.060 11.676 1.00 45.25 97 VAL A C 1
ATOM 775 O O . VAL A 1 97 ? 4.330 13.246 11.219 1.00 45.25 97 VAL A O 1
ATOM 778 N N . GLY A 1 98 ? 2.292 14.172 11.190 1.00 58.44 98 GLY A N 1
ATOM 779 C CA . GLY A 1 98 ? 1.788 13.326 10.105 1.00 58.44 98 GLY A CA 1
ATOM 780 C C . GLY A 1 98 ? 0.253 13.258 10.025 1.00 58.44 98 GLY A C 1
ATOM 781 O O . GLY A 1 98 ? -0.425 14.153 10.530 1.00 58.44 98 GLY A O 1
ATOM 782 N N . PRO A 1 99 ? -0.324 12.234 9.365 1.00 59.31 99 PRO A N 1
ATOM 783 C CA . PRO A 1 99 ? -1.767 12.093 9.160 1.00 59.31 99 PRO A CA 1
ATOM 784 C C . PRO A 1 99 ? -2.565 12.035 10.467 1.00 59.31 99 PRO A C 1
ATOM 786 O O . PRO A 1 99 ? -2.018 11.795 11.543 1.00 59.31 99 PRO A O 1
ATOM 789 N N . ARG A 1 100 ? -3.892 12.218 10.376 1.00 63.97 100 ARG A N 1
ATOM 790 C CA . ARG A 1 100 ? -4.772 12.236 11.557 1.00 63.97 100 ARG A CA 1
ATOM 791 C C . ARG A 1 100 ? -4.679 10.899 12.296 1.00 63.97 100 ARG A C 1
ATOM 793 O O . ARG A 1 100 ? -5.062 9.858 11.762 1.00 63.97 100 ARG A O 1
ATOM 800 N N . VAL A 1 101 ? -4.197 10.932 13.535 1.00 60.97 101 VAL A N 1
ATOM 801 C CA . VAL A 1 101 ? -4.125 9.749 14.397 1.00 60.97 101 VAL A CA 1
ATOM 802 C C . VAL A 1 101 ? -5.435 9.612 15.166 1.00 60.97 101 VAL A C 1
ATOM 804 O O . VAL A 1 101 ? -5.823 10.509 15.914 1.00 60.97 101 VAL A O 1
ATOM 807 N N . ALA A 1 102 ? -6.116 8.482 14.995 1.00 60.47 102 ALA A N 1
ATOM 808 C CA . ALA A 1 102 ? -7.321 8.144 15.741 1.00 60.47 102 ALA A CA 1
ATOM 809 C C . ALA A 1 102 ? -7.003 7.065 16.788 1.00 60.47 102 ALA A C 1
ATOM 811 O O . ALA A 1 102 ? -6.441 6.012 16.479 1.00 60.47 102 ALA A O 1
ATOM 812 N N . GLN A 1 103 ? -7.385 7.304 18.043 1.00 54.66 103 GLN A N 1
ATOM 813 C CA . GLN A 1 103 ? -7.293 6.293 19.097 1.00 54.66 103 GLN A CA 1
ATOM 814 C C . GLN A 1 103 ? -8.470 5.329 19.012 1.00 54.66 103 GLN A C 1
ATOM 816 O O . GLN A 1 103 ? -9.622 5.751 18.926 1.00 54.66 103 GLN A O 1
ATOM 821 N N . SER A 1 104 ? -8.202 4.030 19.118 1.00 54.03 104 SER A N 1
ATOM 822 C CA . SER A 1 104 ? -9.260 3.027 19.220 1.00 54.03 104 SER A CA 1
ATOM 823 C C . SER A 1 104 ? -8.918 1.978 20.272 1.00 54.03 104 SER A C 1
ATOM 825 O O . SER A 1 104 ? -7.957 1.224 20.133 1.00 54.03 104 SER A O 1
ATOM 827 N N . ARG A 1 105 ? -9.762 1.877 21.310 1.00 43.88 105 ARG A N 1
ATOM 828 C CA . ARG A 1 105 ? -9.695 0.804 22.323 1.00 43.88 105 ARG A CA 1
ATOM 829 C C . ARG A 1 105 ? -10.154 -0.562 21.783 1.00 43.88 105 ARG A C 1
ATOM 831 O O . ARG A 1 105 ? -9.938 -1.572 22.443 1.00 43.88 105 ARG A O 1
ATOM 838 N N . ARG A 1 106 ? -10.761 -0.606 20.587 1.00 45.62 106 ARG A N 1
ATOM 839 C CA . ARG A 1 106 ? -11.239 -1.826 19.902 1.00 45.62 106 ARG A CA 1
ATOM 840 C C . ARG A 1 106 ? -10.463 -2.168 18.625 1.00 45.62 106 ARG A C 1
ATOM 842 O O . ARG A 1 106 ? -10.825 -3.119 17.942 1.00 45.62 106 ARG A O 1
ATOM 849 N N . ALA A 1 107 ? -9.387 -1.445 18.303 1.00 41.25 107 ALA A N 1
ATOM 850 C CA . ALA A 1 107 ? -8.495 -1.801 17.203 1.00 41.25 107 ALA A CA 1
ATOM 851 C C . ALA A 1 107 ? -7.648 -3.011 17.617 1.00 41.25 107 ALA A C 1
ATOM 853 O O . ALA A 1 107 ? -6.499 -2.900 18.051 1.00 41.25 107 ALA A O 1
ATOM 854 N N . SER A 1 108 ? -8.249 -4.192 17.568 1.00 30.08 108 SER A N 1
ATOM 855 C CA . SER A 1 108 ? -7.534 -5.457 17.628 1.00 30.08 108 SER A CA 1
ATOM 856 C C . SER A 1 108 ? -6.764 -5.611 16.326 1.00 30.08 108 SER A C 1
ATOM 858 O O . SER A 1 108 ? -7.325 -6.030 15.328 1.00 30.08 108 SER A O 1
ATOM 860 N N . SER A 1 109 ? -5.487 -5.213 16.331 1.00 38.72 109 SER A N 1
ATOM 861 C CA . SER A 1 109 ? -4.525 -5.532 15.269 1.00 38.72 109 SER A CA 1
ATOM 862 C C . SER A 1 109 ? -5.021 -5.203 13.849 1.00 38.72 109 SER A C 1
ATOM 864 O O . SER A 1 109 ? -5.092 -6.086 12.997 1.00 38.72 109 SER A O 1
ATOM 866 N N . MET A 1 110 ? -5.337 -3.938 13.553 1.00 39.47 110 MET A N 1
ATOM 867 C CA . MET A 1 110 ? -5.491 -3.520 12.153 1.00 39.47 110 MET A CA 1
ATOM 868 C C . MET A 1 110 ? -4.113 -3.557 11.488 1.00 39.47 110 MET A C 1
ATOM 870 O O . MET A 1 110 ? -3.325 -2.631 11.621 1.00 39.47 110 MET A O 1
ATOM 874 N N . ARG A 1 111 ? -3.799 -4.671 10.826 1.00 42.56 111 ARG A N 1
ATOM 875 C CA . ARG A 1 111 ? -2.613 -4.853 9.969 1.00 42.56 111 ARG A CA 1
ATOM 876 C C . ARG A 1 111 ? -2.948 -4.642 8.490 1.00 42.56 111 ARG A C 1
ATOM 878 O O . ARG A 1 111 ? -2.172 -5.018 7.629 1.00 42.56 111 ARG A O 1
ATOM 885 N N . CYS A 1 112 ? -4.117 -4.071 8.212 1.00 33.69 112 CYS A N 1
ATOM 886 C CA . CYS A 1 112 ? -4.662 -3.924 6.870 1.00 33.69 112 CYS A CA 1
ATOM 887 C C . CYS A 1 112 ? -4.687 -2.452 6.465 1.00 33.69 112 CYS A C 1
ATOM 889 O O . CYS A 1 112 ? -4.947 -1.579 7.302 1.00 33.69 112 CYS A O 1
ATOM 891 N N . THR A 1 113 ? -4.478 -2.206 5.176 1.00 45.81 113 THR A N 1
ATOM 892 C CA . THR A 1 113 ? -4.898 -0.966 4.529 1.00 45.81 113 THR A CA 1
ATOM 893 C C . THR A 1 113 ? -6.400 -1.054 4.299 1.00 45.81 113 THR A C 1
ATOM 895 O O . THR A 1 113 ? -6.898 -2.027 3.726 1.00 45.81 113 THR A O 1
ATOM 898 N N . PHE A 1 114 ? -7.135 -0.050 4.765 1.00 48.69 114 PHE A N 1
ATOM 899 C CA . PHE A 1 114 ? -8.539 0.110 4.414 1.00 48.69 114 PHE A CA 1
ATOM 900 C C . PHE A 1 114 ? -8.645 1.315 3.503 1.00 48.69 114 PHE A C 1
ATOM 902 O O . PHE A 1 114 ? -8.153 2.383 3.844 1.00 48.69 114 PHE A O 1
ATOM 909 N N . ALA A 1 115 ? -9.304 1.162 2.372 1.00 55.84 115 ALA A N 1
ATOM 910 C CA . ALA A 1 115 ? -9.567 2.244 1.445 1.00 55.84 115 ALA A CA 1
ATOM 911 C C . ALA A 1 115 ? -11.061 2.544 1.481 1.00 55.84 115 ALA A C 1
ATOM 913 O O . ALA A 1 115 ? -11.878 1.636 1.331 1.00 55.84 115 ALA A O 1
ATOM 914 N N . VAL A 1 116 ? -11.446 3.803 1.686 1.00 44.06 116 VAL A N 1
ATOM 915 C CA . VAL A 1 116 ? -12.814 4.220 1.369 1.00 44.06 116 VAL A CA 1
ATOM 916 C C . VAL A 1 116 ? -12.838 4.685 -0.075 1.00 44.06 116 VAL A C 1
ATOM 918 O O . VAL A 1 116 ? -12.292 5.744 -0.395 1.00 44.06 116 VAL A O 1
ATOM 921 N N . SER A 1 117 ? -13.471 3.894 -0.941 1.00 42.62 117 SER A N 1
ATOM 922 C CA . SER A 1 117 ? -13.757 4.322 -2.306 1.00 42.62 117 SER A CA 1
ATOM 923 C C . SER A 1 117 ? -15.075 5.091 -2.335 1.00 42.62 117 SER A C 1
ATOM 925 O O . SER A 1 117 ? -16.065 4.734 -1.675 1.00 42.62 117 SER A O 1
ATOM 927 N N . CYS A 1 118 ? -15.078 6.196 -3.075 1.00 29.88 118 CYS A N 1
ATOM 928 C CA . CYS A 1 118 ? -16.306 6.906 -3.387 1.00 29.88 118 CYS A CA 1
ATOM 929 C C . CYS A 1 118 ? -16.885 6.274 -4.661 1.00 29.88 118 CYS A C 1
ATOM 931 O O . CYS A 1 118 ? -16.161 6.185 -5.651 1.00 29.88 118 CYS A O 1
ATOM 933 N N . PRO A 1 119 ? -18.144 5.807 -4.677 1.00 38.94 119 PRO A N 1
ATOM 934 C CA . PRO A 1 119 ? -18.767 5.448 -5.943 1.00 38.94 119 PRO A CA 1
ATOM 935 C C . PRO A 1 119 ? -18.897 6.721 -6.794 1.00 38.94 119 PRO A C 1
ATOM 937 O O . PRO A 1 119 ? -19.365 7.739 -6.277 1.00 38.94 119 PRO A O 1
ATOM 940 N N . ARG A 1 120 ? -18.461 6.670 -8.061 1.00 43.19 120 ARG A N 1
ATOM 941 C CA . ARG A 1 120 ? -18.946 7.626 -9.067 1.00 43.19 120 ARG A CA 1
ATOM 942 C C . ARG A 1 120 ? -20.459 7.491 -9.208 1.00 43.19 120 ARG A C 1
ATOM 944 O O . ARG A 1 120 ? -20.952 6.343 -9.094 1.00 43.19 120 ARG A O 1
#

Sequence (120 aa):
MGKLIYGFNVSVDGYIADAQGNIDWSEPSDELHQYWNDFARETALSFYGRRLYDLMSAYWPTAEQAPDATPLIVDFARIWCAMPKVVFSRSLESGAVGPRVAQSRRASSMRCTFAVSCPR

InterPro domains:
  IPR002734 Bacterial bifunctional deaminase-reductase, C-terminal [PF01872] (3-93)
  IPR024072 Dihydrofolate reductase-like domain superfamily [G3DSA:3.40.430.10] (1-112)
  IPR024072 Dihydrofolate reductase-like domain superfamily [SSF53597] (2-105)

Solvent-accessible surface area (backbone atoms only — not comparable to full-atom values): 7277 Å² total; per-residue (Å²): 125,74,43,85,42,81,56,80,74,65,47,97,90,70,44,69,46,52,101,89,64,48,65,82,87,65,82,74,52,71,68,58,48,49,53,50,42,58,54,53,70,55,33,68,35,39,34,29,14,50,72,57,44,51,62,50,62,74,42,38,84,53,37,68,73,43,96,78,52,45,74,67,54,34,52,38,24,52,52,56,67,71,45,50,47,36,34,40,34,86,69,88,67,100,73,76,86,72,63,56,73,44,81,38,101,77,66,75,77,52,83,48,44,33,33,32,33,60,75,129

pLDDT: mean 78.83, std 18.78, range [29.88, 95.69]